Protein AF-A0A2N2DUK7-F1 (afdb_monomer_lite)

Foldseek 3Di:
DPPDDPVLLLQADQFAQQQAAADDVVVVDHGRPDGLVVVLVVLLVVVLVVLLVLLCVQQVVVDDFAQPVVLVVCLVVLLVCLLVVLSVCLNPLASVLRSPPVVPDPLQVSLQSSLQSQLVVCCVPRVHHPVSSNSRSVLSSVQNSSSVRRSHNNSSSSSSSSNSSSRSSSCSRVVHSPD

Structure (mmCIF, N/CA/C/O backbone):
data_AF-A0A2N2DUK7-F1
#
_entry.id   AF-A0A2N2DUK7-F1
#
loop_
_atom_site.group_PDB
_atom_site.id
_atom_site.type_symbol
_atom_site.label_atom_id
_atom_site.label_alt_id
_atom_site.label_comp_id
_atom_site.label_asym_id
_atom_site.label_entity_id
_atom_site.label_seq_id
_atom_site.pdbx_PDB_ins_code
_atom_site.Cartn_x
_atom_site.Cartn_y
_atom_site.Cartn_z
_atom_site.occupancy
_atom_site.B_iso_or_equiv
_atom_site.auth_seq_id
_atom_site.auth_comp_id
_atom_site.auth_asym_id
_atom_site.auth_atom_id
_atom_site.pdbx_PDB_model_num
ATOM 1 N N . LEU A 1 1 ? -30.988 14.370 5.675 1.00 38.09 1 LEU A N 1
ATOM 2 C CA . LEU A 1 1 ? -29.776 13.520 5.669 1.00 38.09 1 LEU A CA 1
ATOM 3 C C . LEU A 1 1 ? -28.564 14.438 5.637 1.00 38.09 1 LEU A C 1
ATOM 5 O O . LEU A 1 1 ? -28.518 15.253 4.725 1.00 38.09 1 LEU A O 1
ATOM 9 N N . PRO A 1 2 ? -27.615 14.389 6.585 1.00 40.47 2 PRO A N 1
ATOM 10 C CA . PRO A 1 2 ? -26.353 15.083 6.388 1.00 40.47 2 PRO A CA 1
ATOM 11 C C . PRO A 1 2 ? -25.571 14.273 5.349 1.00 40.47 2 PRO A C 1
ATOM 13 O O . PRO A 1 2 ? -25.104 13.177 5.639 1.00 40.47 2 PRO A O 1
ATOM 16 N N . ILE A 1 3 ? -25.518 14.788 4.120 1.00 51.34 3 ILE A N 1
ATOM 17 C CA . ILE A 1 3 ? -24.914 14.133 2.944 1.00 51.34 3 ILE A CA 1
ATOM 18 C C . ILE A 1 3 ? -23.377 14.075 3.063 1.00 51.34 3 ILE A C 1
ATOM 20 O O . ILE A 1 3 ? -22.726 13.299 2.376 1.00 51.34 3 ILE A O 1
ATOM 24 N N . PHE A 1 4 ? -22.797 14.807 4.018 1.00 47.84 4 PHE A N 1
ATOM 25 C CA . PHE A 1 4 ? -21.374 14.764 4.330 1.00 47.84 4 PHE A CA 1
ATOM 26 C C . PHE A 1 4 ? -21.188 14.430 5.811 1.00 47.84 4 PHE A C 1
ATOM 28 O O . PHE A 1 4 ? -21.350 15.274 6.693 1.00 47.84 4 PHE A O 1
ATOM 35 N N . GLY A 1 5 ? -20.895 13.160 6.095 1.00 50.84 5 GLY A N 1
ATOM 36 C CA . GLY A 1 5 ? -20.332 12.772 7.384 1.00 50.84 5 GLY A CA 1
ATOM 37 C C . GLY A 1 5 ? -18.977 13.458 7.572 1.00 50.84 5 GLY A C 1
ATOM 38 O O . GLY A 1 5 ? -18.227 13.588 6.611 1.00 50.84 5 GLY A O 1
ATOM 39 N N . GLY A 1 6 ? -18.672 13.925 8.787 1.00 56.12 6 GLY A N 1
ATOM 40 C CA . GLY A 1 6 ? -17.390 14.580 9.078 1.00 56.12 6 GLY A CA 1
ATOM 41 C C . GLY A 1 6 ? -16.175 13.706 8.731 1.00 56.12 6 GLY A C 1
ATOM 42 O O . GLY A 1 6 ? -16.310 12.492 8.584 1.00 56.12 6 GLY A O 1
ATOM 43 N N . PHE A 1 7 ? -14.986 14.315 8.650 1.00 55.50 7 PHE A N 1
ATOM 44 C CA . PHE A 1 7 ? -13.718 13.658 8.273 1.00 55.50 7 PHE A CA 1
ATOM 45 C C . PHE A 1 7 ? -13.414 12.357 9.044 1.00 55.50 7 PHE A C 1
ATOM 47 O O . PHE A 1 7 ? -12.756 11.458 8.522 1.00 55.50 7 PHE A O 1
ATOM 54 N N . GLU A 1 8 ? -13.920 12.225 10.272 1.00 54.44 8 GLU A N 1
ATOM 55 C CA . GLU A 1 8 ? -13.810 10.997 11.068 1.00 54.44 8 GLU A CA 1
ATOM 56 C C . GLU A 1 8 ? -14.596 9.819 10.476 1.00 54.44 8 GLU A C 1
ATOM 58 O O . GLU A 1 8 ? -14.125 8.686 10.501 1.00 54.44 8 GLU A O 1
ATOM 63 N N . LYS A 1 9 ? -15.776 10.075 9.895 1.00 62.97 9 LYS A N 1
ATOM 64 C CA . LYS A 1 9 ? -16.564 9.054 9.185 1.00 62.97 9 LYS A CA 1
ATOM 65 C C . LYS A 1 9 ? -15.954 8.703 7.836 1.00 62.97 9 LYS A C 1
ATOM 67 O O . LYS A 1 9 ? -16.226 7.633 7.304 1.00 62.97 9 LYS A O 1
ATOM 72 N N . SER A 1 10 ? -15.141 9.603 7.292 1.00 69.00 10 SER A N 1
ATOM 73 C CA . SER A 1 10 ? -14.484 9.407 6.016 1.00 69.00 10 SER A CA 1
ATOM 74 C C . SER A 1 10 ? -13.091 8.809 6.147 1.00 69.00 10 SER A C 1
ATOM 76 O O . SER A 1 10 ? -12.439 8.816 5.130 1.00 69.00 10 SER A O 1
ATOM 78 N N . PHE A 1 11 ? -12.597 8.370 7.317 1.00 83.12 11 PHE A N 1
ATOM 79 C CA . PHE A 1 11 ? -11.282 7.707 7.498 1.00 83.12 11 PHE A CA 1
ATOM 80 C C . PHE A 1 11 ? -10.058 8.436 6.887 1.00 83.12 11 PHE A C 1
ATOM 82 O O . PHE A 1 11 ? -8.982 7.856 6.764 1.00 83.12 11 PHE A O 1
ATOM 89 N N . MET A 1 12 ? -10.179 9.729 6.569 1.00 83.62 12 MET A N 1
ATOM 90 C CA . MET A 1 12 ? -9.140 10.527 5.892 1.00 83.62 12 MET A CA 1
ATOM 91 C C . MET A 1 12 ? -8.051 11.031 6.850 1.00 83.62 12 MET A C 1
ATOM 93 O O . MET A 1 12 ? -7.055 11.609 6.423 1.00 83.62 12 MET A O 1
ATOM 97 N N . LEU A 1 13 ? -8.255 10.856 8.155 1.00 86.62 13 LEU A N 1
ATOM 98 C CA . LEU A 1 13 ? -7.314 11.265 9.191 1.00 86.62 13 LEU A CA 1
ATOM 99 C C . LEU A 1 13 ? -6.180 10.244 9.338 1.00 86.62 13 LEU A C 1
ATOM 101 O O . LEU A 1 13 ? -6.230 9.137 8.805 1.00 86.62 13 LEU A O 1
ATOM 105 N N . MET A 1 14 ? -5.161 10.601 10.120 1.00 88.00 14 MET A N 1
ATOM 106 C CA . MET A 1 14 ? -4.039 9.704 10.411 1.00 88.00 14 MET A CA 1
ATOM 107 C C . MET A 1 14 ? -4.480 8.410 11.118 1.00 88.00 14 MET A C 1
ATOM 109 O O . MET A 1 14 ? -3.871 7.361 10.917 1.00 88.00 14 MET A O 1
ATOM 113 N N . GLY A 1 15 ? -5.562 8.473 11.897 1.00 91.00 15 GLY A N 1
ATOM 114 C CA . GLY A 1 15 ? -6.016 7.375 12.747 1.00 91.00 15 GLY A CA 1
ATOM 115 C C . GLY A 1 15 ? -5.152 7.198 13.998 1.00 91.00 15 GLY A C 1
ATOM 116 O O . GLY A 1 15 ? -4.135 7.869 14.184 1.00 91.00 15 GLY A O 1
ATOM 117 N N . ASP A 1 16 ? -5.561 6.281 14.871 1.00 95.56 16 ASP A N 1
ATOM 118 C CA . ASP A 1 16 ? -4.823 5.917 16.077 1.00 95.56 16 ASP A CA 1
ATOM 119 C C . ASP A 1 16 ? -3.896 4.719 15.821 1.00 95.56 16 ASP A C 1
ATOM 121 O O . ASP A 1 16 ? -4.285 3.550 15.874 1.00 95.56 16 ASP A O 1
ATOM 125 N N . LEU A 1 17 ? -2.617 5.018 15.583 1.00 96.25 17 LEU A N 1
ATOM 126 C CA . LEU A 1 17 ? -1.566 4.018 15.368 1.00 96.25 17 LEU A CA 1
ATOM 127 C C . LEU A 1 17 ? -1.171 3.248 16.639 1.00 96.25 17 LEU A C 1
ATOM 129 O O . LEU A 1 17 ? -0.400 2.284 16.560 1.00 96.25 17 LEU A O 1
ATOM 133 N N . LYS A 1 18 ? -1.648 3.659 17.820 1.00 96.81 18 LYS A N 1
ATOM 134 C CA . LYS A 1 18 ? -1.399 2.944 19.078 1.00 96.81 18 LYS A CA 1
ATOM 135 C C . LYS A 1 18 ? -2.369 1.782 19.268 1.00 96.81 18 LYS A C 1
ATOM 137 O O . LYS A 1 18 ? -2.045 0.877 20.041 1.00 96.81 18 LYS A O 1
ATOM 142 N N . VAL A 1 19 ? -3.492 1.765 18.541 1.00 96.38 19 VAL A N 1
ATOM 143 C CA . VAL A 1 19 ? -4.420 0.629 18.516 1.00 96.38 19 VAL A CA 1
ATOM 144 C C . VAL A 1 19 ? -3.649 -0.633 18.166 1.00 96.38 19 VAL A C 1
ATOM 146 O O . VAL A 1 19 ? -2.836 -0.661 17.236 1.00 96.38 19 VAL A O 1
ATOM 149 N N . LYS A 1 20 ? -3.883 -1.689 18.942 1.00 95.38 20 LYS A N 1
ATOM 150 C CA . LYS A 1 20 ? -3.276 -2.984 18.674 1.00 95.38 20 LYS A CA 1
ATOM 151 C C . LYS A 1 20 ? -4.143 -3.791 17.733 1.00 95.38 20 LYS A C 1
ATOM 153 O O . LYS A 1 20 ? -5.362 -3.822 17.879 1.00 95.38 20 LYS A O 1
ATOM 158 N N . ALA A 1 21 ? -3.472 -4.445 16.797 1.00 94.75 21 ALA A N 1
ATOM 159 C CA . ALA A 1 21 ? -4.120 -5.213 15.761 1.00 94.75 21 ALA A CA 1
ATOM 160 C C . ALA A 1 21 ? -4.961 -6.351 16.350 1.00 94.75 21 ALA A C 1
ATOM 162 O O . ALA A 1 21 ? -4.568 -7.027 17.314 1.00 94.75 21 ALA A O 1
ATOM 163 N N . ASP A 1 22 ? -6.118 -6.570 15.736 1.00 93.75 22 ASP A N 1
ATOM 164 C CA . ASP A 1 22 ? -6.913 -7.766 15.967 1.00 93.75 22 ASP A CA 1
ATOM 165 C C . ASP A 1 22 ? -6.190 -9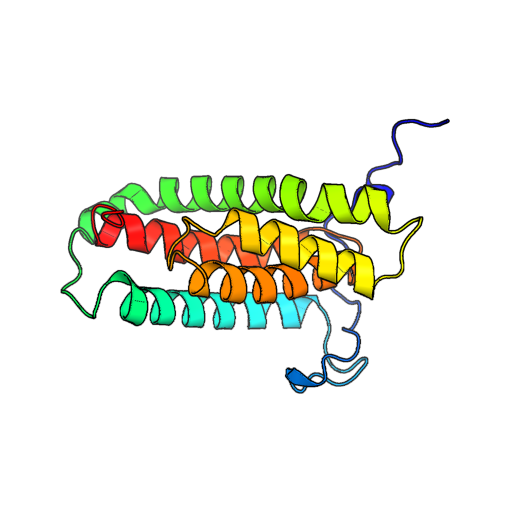.009 15.409 1.00 93.75 22 ASP A C 1
ATOM 167 O O . ASP A 1 22 ? -5.203 -8.919 14.673 1.00 93.75 22 ASP A O 1
ATOM 171 N N . ARG A 1 23 ? -6.655 -10.207 15.769 1.00 93.44 23 ARG A N 1
ATOM 172 C CA . ARG A 1 23 ? -6.011 -11.463 15.380 1.00 93.44 23 ARG A CA 1
ATOM 173 C C . ARG A 1 23 ? -5.937 -11.594 13.851 1.00 93.44 23 ARG A C 1
ATOM 175 O O . ARG A 1 23 ? -6.948 -11.520 13.148 1.00 93.44 23 ARG A O 1
ATOM 182 N N . MET A 1 24 ? -4.743 -11.901 13.345 1.00 93.44 24 MET A N 1
ATOM 183 C CA . MET A 1 24 ? -4.500 -12.310 11.956 1.00 93.44 24 MET A CA 1
ATOM 184 C C . MET A 1 24 ? -3.815 -13.676 11.970 1.00 93.44 24 MET A C 1
ATOM 186 O O . MET A 1 24 ? -2.591 -13.774 11.930 1.00 93.44 24 MET A O 1
ATOM 190 N N . GLY A 1 25 ? -4.618 -14.739 12.092 1.00 88.56 25 GLY A N 1
ATOM 191 C CA . GLY A 1 25 ? -4.116 -16.094 12.350 1.00 88.56 25 GLY A CA 1
ATOM 192 C C . GLY A 1 25 ? -3.141 -16.608 11.290 1.00 88.56 25 GLY A C 1
ATOM 193 O O . GLY A 1 25 ? -2.110 -17.167 11.642 1.00 88.56 25 GLY A O 1
ATOM 194 N N . TRP A 1 26 ? -3.422 -16.350 10.014 1.00 89.19 26 TRP A N 1
ATOM 195 C CA . TRP A 1 26 ? -2.579 -16.781 8.895 1.00 89.19 26 TRP A CA 1
ATOM 196 C C . TRP A 1 26 ? -1.245 -16.016 8.796 1.00 89.19 26 TRP A C 1
ATOM 198 O O . TRP A 1 26 ? -0.290 -16.537 8.236 1.00 89.19 26 TRP A O 1
ATOM 208 N N . LEU A 1 27 ? -1.155 -14.823 9.397 1.00 88.25 27 LEU A N 1
ATOM 209 C CA . LEU A 1 27 ? 0.088 -14.051 9.547 1.00 88.25 27 LEU A CA 1
ATOM 210 C C . LEU A 1 27 ? 0.810 -14.336 10.876 1.00 88.25 27 LEU A C 1
ATOM 212 O O . LEU A 1 27 ? 1.807 -13.691 11.189 1.00 88.25 27 LEU A O 1
ATOM 216 N N . GLY A 1 28 ? 0.284 -15.237 11.714 1.00 90.75 28 GLY A N 1
ATOM 217 C CA . GLY A 1 28 ? 0.835 -15.508 13.045 1.00 90.75 28 GLY A CA 1
ATOM 218 C C . GLY A 1 28 ? 0.680 -14.354 14.049 1.00 90.75 28 GLY A C 1
ATOM 219 O O . GLY A 1 28 ? 1.248 -14.404 15.141 1.00 90.75 28 GLY A O 1
ATOM 220 N N . ILE A 1 29 ? -0.106 -13.318 13.730 1.00 91.38 29 ILE A N 1
ATOM 221 C CA . ILE A 1 29 ? -0.315 -12.165 14.613 1.00 91.38 29 ILE A CA 1
ATOM 222 C C . ILE A 1 29 ? -1.445 -12.486 15.595 1.00 91.38 29 ILE A C 1
ATOM 224 O O . ILE A 1 29 ? -2.614 -12.636 15.225 1.00 91.38 29 ILE A O 1
ATOM 228 N N . GLY A 1 30 ? -1.091 -12.595 16.876 1.00 89.12 30 GLY A N 1
ATOM 229 C CA . GLY A 1 30 ? -2.057 -12.775 17.961 1.00 89.12 30 GLY A CA 1
ATOM 230 C C . GLY A 1 30 ? -2.819 -11.490 18.294 1.00 89.12 30 GLY A C 1
ATOM 231 O O . GLY A 1 30 ? -2.297 -10.390 18.120 1.00 89.12 30 GLY A O 1
ATOM 232 N N . HIS A 1 31 ? -4.036 -11.644 18.823 1.00 90.06 31 HIS A N 1
ATOM 233 C CA . HIS A 1 31 ? -4.888 -10.531 19.247 1.00 90.06 31 HIS A CA 1
ATOM 234 C C . HIS A 1 31 ? -4.152 -9.619 20.242 1.00 90.06 31 HIS A C 1
ATOM 236 O O . HIS A 1 31 ? -3.560 -10.111 21.204 1.00 90.06 31 HIS A O 1
ATOM 242 N N . GLN A 1 32 ? -4.179 -8.302 20.008 1.00 89.62 32 GLN A N 1
ATOM 243 C CA . GLN A 1 32 ? -3.636 -7.281 20.917 1.00 89.62 32 GLN A CA 1
ATOM 244 C C . GLN A 1 32 ? -2.131 -7.436 21.238 1.00 89.62 32 GLN A C 1
ATOM 246 O O . GLN A 1 32 ? -1.651 -6.946 22.266 1.00 89.62 32 GLN A O 1
ATOM 251 N N . LYS A 1 33 ? -1.356 -8.089 20.356 1.00 93.06 33 LYS A N 1
ATOM 252 C CA . LYS A 1 33 ? 0.095 -8.281 20.546 1.00 93.06 33 LYS A CA 1
ATOM 253 C C . LYS A 1 33 ? 0.954 -7.124 20.032 1.00 93.06 33 LYS A C 1
ATOM 255 O O . LYS A 1 33 ? 1.975 -6.820 20.641 1.00 93.06 33 LYS A O 1
ATOM 260 N N . ILE A 1 34 ? 0.563 -6.476 18.935 1.00 95.81 34 ILE A N 1
ATOM 261 C CA . ILE A 1 34 ? 1.363 -5.439 18.264 1.00 95.81 34 ILE A CA 1
ATOM 262 C C . ILE A 1 34 ? 0.496 -4.240 17.874 1.00 95.81 34 ILE A C 1
ATOM 264 O O . ILE A 1 34 ? -0.653 -4.418 17.480 1.00 95.81 34 ILE A O 1
ATOM 268 N N . SER A 1 35 ? 1.035 -3.024 18.006 1.00 97.44 35 SER A N 1
ATOM 269 C CA . SER A 1 35 ? 0.361 -1.798 17.568 1.00 97.44 35 SER A CA 1
ATOM 270 C C . SER A 1 35 ? 0.441 -1.610 16.057 1.00 97.44 35 SER A C 1
ATOM 272 O O . SER A 1 35 ? 1.440 -1.982 15.434 1.00 97.44 35 SER A O 1
ATOM 274 N N . TRP A 1 36 ? -0.574 -0.970 15.479 1.00 97.31 36 TRP A N 1
ATOM 275 C CA . TRP A 1 36 ? -0.611 -0.661 14.053 1.00 97.31 36 TRP A CA 1
ATOM 276 C C . TRP A 1 36 ? 0.544 0.223 13.592 1.00 97.31 36 TRP A C 1
ATOM 278 O O . TRP A 1 36 ? 1.027 0.026 12.490 1.00 97.31 36 TRP A O 1
ATOM 288 N N . GLY A 1 37 ? 1.069 1.122 14.428 1.00 97.19 37 GLY A N 1
ATOM 289 C CA . GLY A 1 37 ? 2.252 1.915 14.076 1.00 97.19 37 GLY A CA 1
ATOM 290 C C . GLY A 1 37 ? 3.495 1.055 13.824 1.00 97.19 37 GLY A C 1
ATOM 291 O O . GLY A 1 37 ? 4.159 1.208 12.803 1.00 97.19 37 GLY A O 1
ATOM 292 N N . LYS A 1 38 ? 3.785 0.096 14.717 1.00 97.50 38 LYS A N 1
ATOM 293 C CA 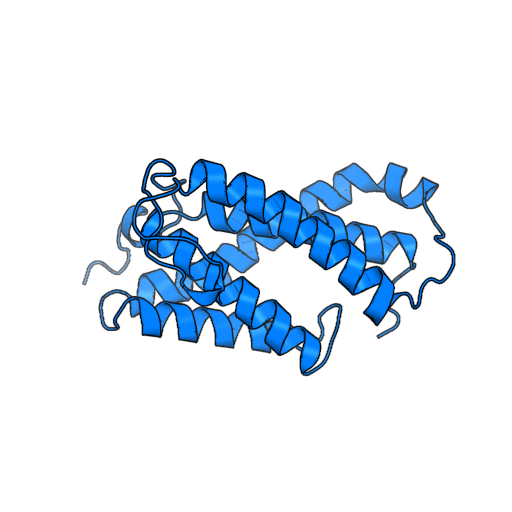. LYS A 1 38 ? 4.902 -0.848 14.523 1.00 97.50 38 LYS A CA 1
ATOM 294 C C . LYS A 1 38 ? 4.638 -1.759 13.334 1.00 97.50 38 LYS A C 1
ATOM 296 O O . LYS A 1 38 ? 5.523 -2.004 12.521 1.00 97.50 38 LYS A O 1
ATOM 301 N N . LEU A 1 39 ? 3.408 -2.252 13.254 1.00 97.06 39 LEU A N 1
ATOM 302 C CA . LEU A 1 39 ? 3.000 -3.183 12.227 1.00 97.06 39 LEU A CA 1
ATOM 303 C C . LEU A 1 39 ? 3.033 -2.540 10.831 1.00 97.06 39 LEU A C 1
ATOM 305 O O . LEU A 1 39 ? 3.475 -3.192 9.895 1.00 97.06 39 LEU A O 1
ATOM 309 N N . ALA A 1 40 ? 2.663 -1.265 10.698 1.00 97.38 40 ALA A N 1
ATOM 310 C CA . ALA A 1 40 ? 2.735 -0.515 9.449 1.00 97.38 40 ALA A CA 1
ATOM 311 C C . ALA A 1 40 ? 4.179 -0.361 8.969 1.00 97.38 40 ALA A C 1
ATOM 313 O O . ALA A 1 40 ? 4.449 -0.643 7.811 1.00 97.38 40 ALA A O 1
ATOM 314 N N . VAL A 1 41 ? 5.118 -0.001 9.851 1.00 98.00 41 VAL A N 1
ATOM 315 C CA . VAL A 1 41 ? 6.543 0.110 9.486 1.00 98.00 41 VAL A CA 1
ATOM 316 C C . VAL A 1 41 ? 7.114 -1.243 9.059 1.00 98.00 41 VAL A C 1
ATOM 318 O O . VAL A 1 41 ? 7.723 -1.344 7.997 1.00 98.00 41 VAL A O 1
ATOM 321 N N . ILE A 1 42 ? 6.881 -2.295 9.854 1.00 97.25 42 ILE A N 1
ATOM 322 C CA . ILE A 1 42 ? 7.346 -3.653 9.531 1.00 97.25 42 ILE A CA 1
ATOM 323 C C . ILE A 1 42 ? 6.766 -4.103 8.190 1.00 97.25 42 ILE A C 1
ATOM 325 O O . ILE A 1 42 ? 7.496 -4.584 7.328 1.00 97.25 42 ILE A O 1
ATOM 329 N N . SER A 1 43 ? 5.462 -3.915 7.997 1.00 97.31 43 SER A N 1
ATOM 330 C CA . SER A 1 43 ? 4.776 -4.342 6.780 1.00 97.31 43 SER A CA 1
ATOM 331 C C . SER A 1 43 ? 5.210 -3.527 5.577 1.00 97.31 43 SER A C 1
ATOM 333 O O . SER A 1 43 ? 5.436 -4.112 4.531 1.00 97.31 43 SER A O 1
ATOM 335 N N . ALA A 1 44 ? 5.407 -2.216 5.713 1.00 97.81 44 ALA A N 1
ATOM 336 C CA . ALA A 1 44 ? 5.885 -1.377 4.624 1.00 97.81 44 ALA A CA 1
ATOM 337 C C . ALA A 1 44 ? 7.258 -1.857 4.127 1.00 97.81 44 ALA A C 1
ATOM 339 O O . ALA A 1 44 ? 7.459 -1.966 2.923 1.00 97.81 44 ALA A O 1
ATOM 340 N N . ILE A 1 45 ? 8.165 -2.249 5.029 1.00 97.38 45 ILE A N 1
ATOM 341 C CA . ILE A 1 45 ? 9.469 -2.819 4.656 1.00 97.38 45 ILE A CA 1
ATOM 342 C C . ILE A 1 45 ? 9.307 -4.206 4.019 1.00 97.38 45 ILE A C 1
ATOM 344 O O . ILE A 1 45 ? 9.800 -4.439 2.916 1.00 97.38 45 ILE A O 1
ATOM 348 N N . LEU A 1 46 ? 8.616 -5.135 4.691 1.00 97.00 46 LEU A N 1
ATOM 349 C CA . LEU A 1 46 ? 8.512 -6.527 4.238 1.00 97.00 46 LEU A CA 1
ATOM 350 C C . LEU A 1 46 ? 7.726 -6.667 2.931 1.00 97.00 46 LEU A C 1
ATOM 352 O O . LEU A 1 46 ? 8.134 -7.426 2.057 1.00 97.00 46 LEU A O 1
ATOM 356 N N . ILE A 1 47 ? 6.627 -5.926 2.778 1.00 96.81 47 ILE A N 1
ATOM 357 C CA . ILE A 1 47 ? 5.812 -5.920 1.558 1.00 96.81 47 ILE A CA 1
ATOM 358 C C . ILE A 1 47 ? 6.581 -5.256 0.420 1.00 96.81 47 ILE A C 1
ATOM 360 O O . ILE A 1 47 ? 6.574 -5.793 -0.683 1.00 96.81 47 ILE A O 1
ATOM 364 N N . SER A 1 48 ? 7.303 -4.156 0.663 1.00 96.50 48 SER A N 1
ATOM 365 C CA . SER A 1 48 ? 8.140 -3.536 -0.377 1.00 96.50 48 SER A CA 1
ATOM 366 C C . SER A 1 48 ? 9.257 -4.473 -0.832 1.00 96.50 48 SER A C 1
ATOM 368 O O . SER A 1 48 ? 9.488 -4.619 -2.029 1.00 96.50 48 SER A O 1
ATOM 370 N N . MET A 1 49 ? 9.903 -5.179 0.099 1.00 94.12 49 MET A N 1
ATOM 371 C CA . MET A 1 49 ? 10.916 -6.184 -0.229 1.00 94.12 49 MET A CA 1
ATOM 372 C C . MET A 1 49 ? 10.314 -7.365 -1.002 1.00 94.12 49 MET A C 1
ATOM 374 O O . MET A 1 49 ? 10.869 -7.784 -2.014 1.00 94.12 49 MET A O 1
ATOM 378 N N . GLY A 1 50 ? 9.159 -7.875 -0.567 1.00 93.81 50 GLY A N 1
ATOM 379 C CA . GLY A 1 50 ? 8.429 -8.925 -1.277 1.00 93.81 50 GLY A CA 1
ATOM 380 C C . GLY A 1 50 ? 7.992 -8.490 -2.677 1.00 93.81 50 GLY A C 1
ATOM 381 O O . GLY A 1 50 ? 8.105 -9.269 -3.615 1.00 93.81 50 GLY A O 1
ATOM 382 N N . THR A 1 51 ? 7.574 -7.234 -2.836 1.00 93.31 51 THR A N 1
ATOM 383 C CA . THR A 1 51 ? 7.218 -6.634 -4.129 1.00 93.31 51 THR A CA 1
ATOM 384 C C . THR A 1 51 ? 8.440 -6.526 -5.024 1.00 93.31 51 THR A C 1
ATOM 386 O O . THR A 1 51 ? 8.384 -6.943 -6.171 1.00 93.31 51 THR A O 1
ATOM 389 N N . PHE A 1 52 ? 9.567 -6.045 -4.499 1.00 91.12 52 PHE A N 1
ATOM 390 C CA . PHE A 1 52 ? 10.821 -5.973 -5.242 1.00 91.12 52 PHE A CA 1
ATOM 391 C C . PHE A 1 52 ? 11.235 -7.353 -5.768 1.00 91.12 52 PHE A C 1
ATOM 393 O O . PHE A 1 52 ? 11.443 -7.521 -6.968 1.00 91.12 52 PHE A O 1
ATOM 400 N N . LEU A 1 53 ? 11.288 -8.356 -4.886 1.00 89.62 53 LEU A N 1
ATOM 401 C CA . LEU A 1 53 ? 11.623 -9.730 -5.262 1.00 89.62 53 LEU A CA 1
ATOM 402 C C . LEU A 1 53 ? 10.601 -10.314 -6.243 1.00 89.62 53 LEU A C 1
ATOM 404 O O . LEU A 1 53 ? 10.983 -10.943 -7.226 1.00 89.62 53 LEU A O 1
ATOM 408 N N . GLY A 1 54 ? 9.312 -10.073 -6.001 1.00 88.12 54 GLY A N 1
ATOM 409 C CA . GLY A 1 54 ? 8.222 -10.492 -6.872 1.00 88.12 54 GLY A CA 1
ATOM 410 C C . GLY A 1 54 ? 8.388 -9.930 -8.277 1.00 88.12 54 GLY A C 1
ATOM 411 O O . GLY A 1 54 ? 8.367 -10.695 -9.235 1.00 88.12 54 GLY A O 1
ATOM 412 N N . THR A 1 55 ? 8.643 -8.632 -8.414 1.00 84.94 55 THR A N 1
ATOM 413 C CA . THR A 1 55 ? 8.890 -7.980 -9.704 1.00 84.94 55 THR A CA 1
ATOM 414 C C . THR A 1 55 ? 10.134 -8.545 -10.386 1.00 84.94 55 THR A C 1
ATOM 416 O O . THR A 1 55 ? 10.082 -8.859 -11.572 1.00 84.94 55 THR A O 1
ATOM 419 N N . VAL A 1 56 ? 11.231 -8.769 -9.654 1.00 84.12 56 VAL A N 1
ATOM 420 C CA . VAL A 1 56 ? 12.444 -9.392 -10.217 1.00 84.12 56 VAL A CA 1
ATOM 421 C C . VAL A 1 56 ? 12.157 -10.789 -10.781 1.00 84.12 56 VAL A C 1
ATOM 423 O O . VAL A 1 56 ? 12.582 -11.121 -11.886 1.00 84.12 56 VAL A O 1
ATOM 426 N N . VAL A 1 57 ? 11.405 -11.610 -10.050 1.00 85.94 57 VAL A N 1
ATOM 427 C CA . VAL A 1 57 ? 11.106 -12.989 -10.461 1.00 85.94 57 VAL A CA 1
ATOM 428 C C . VAL A 1 57 ? 10.078 -13.040 -11.591 1.00 85.94 57 VAL A C 1
ATOM 430 O O . VAL A 1 57 ? 10.238 -13.811 -12.532 1.00 85.94 57 VAL A O 1
ATOM 433 N N . THR A 1 58 ? 9.010 -12.249 -11.491 1.00 83.00 58 THR A N 1
ATOM 434 C CA . THR A 1 58 ? 7.809 -12.396 -12.333 1.00 83.00 58 THR A CA 1
ATOM 435 C C . THR A 1 58 ? 7.770 -11.454 -13.528 1.00 83.00 58 THR A C 1
ATOM 437 O O . THR A 1 58 ? 7.095 -11.761 -14.505 1.00 83.00 58 THR A O 1
ATOM 440 N N . VAL A 1 59 ? 8.483 -10.328 -13.462 1.00 78.81 59 VAL A N 1
ATOM 441 C CA . VAL A 1 59 ? 8.472 -9.297 -14.508 1.00 78.81 59 VAL A CA 1
ATOM 442 C C . VAL A 1 59 ? 9.827 -9.210 -15.200 1.00 78.81 59 VAL A C 1
ATOM 444 O O . VAL A 1 59 ? 9.878 -9.162 -16.423 1.00 78.81 59 VAL A O 1
ATOM 447 N N . THR A 1 60 ? 10.933 -9.215 -14.447 1.00 73.56 60 THR A N 1
ATOM 448 C CA . THR A 1 60 ? 12.268 -9.020 -15.045 1.00 73.56 60 THR A CA 1
ATOM 449 C C . THR A 1 60 ? 12.956 -10.316 -15.445 1.00 73.56 60 THR A C 1
ATOM 451 O O . THR A 1 60 ? 13.886 -10.279 -16.242 1.00 73.56 60 THR A O 1
ATOM 454 N N . GLY A 1 61 ? 12.567 -11.465 -14.885 1.00 74.44 61 GLY A N 1
ATOM 455 C CA . GLY A 1 61 ? 13.247 -12.737 -15.148 1.00 74.44 61 GLY A CA 1
ATOM 456 C C . GLY A 1 61 ? 14.753 -12.682 -14.855 1.00 74.44 61 GLY A C 1
ATOM 457 O O . GLY A 1 61 ? 15.532 -13.341 -15.538 1.00 74.44 61 GLY A O 1
ATOM 458 N N . PHE A 1 62 ? 15.167 -11.865 -13.877 1.00 73.69 62 PHE A N 1
ATOM 459 C CA . PHE A 1 62 ? 16.571 -11.598 -13.528 1.00 73.69 62 PHE A CA 1
ATOM 460 C C . PHE A 1 62 ? 17.419 -10.940 -14.636 1.00 73.69 62 PHE A C 1
ATOM 462 O O . PHE A 1 62 ? 18.650 -10.969 -14.566 1.00 73.69 62 PHE A O 1
ATOM 469 N N . THR A 1 63 ? 16.807 -10.317 -15.650 1.00 68.50 63 THR A N 1
ATOM 470 C CA . THR A 1 63 ? 17.565 -9.572 -16.669 1.00 68.50 63 THR A CA 1
ATOM 471 C C . THR A 1 63 ? 18.305 -8.374 -16.068 1.00 68.50 63 THR A C 1
ATOM 473 O O . THR A 1 63 ? 17.824 -7.744 -15.125 1.00 68.50 63 THR A O 1
ATOM 476 N N . PHE A 1 64 ? 19.470 -8.047 -16.640 1.00 61.03 64 PHE A N 1
ATOM 477 C CA . PHE A 1 64 ? 20.346 -6.970 -16.169 1.00 61.03 64 PHE A CA 1
ATOM 478 C C . PHE A 1 64 ? 19.629 -5.615 -16.096 1.00 61.03 64 PHE A C 1
ATOM 480 O O . PHE A 1 64 ? 19.035 -5.154 -17.071 1.00 61.03 64 PHE A O 1
ATOM 487 N N . VAL A 1 65 ? 19.760 -4.969 -14.937 1.00 66.69 65 VAL A N 1
ATOM 488 C CA . VAL A 1 65 ? 19.265 -3.622 -14.642 1.00 66.69 65 VAL A CA 1
ATOM 489 C C . VAL A 1 65 ? 19.876 -2.620 -15.624 1.00 66.69 65 VAL A C 1
ATOM 491 O O . VAL A 1 65 ? 21.098 -2.546 -15.758 1.00 66.69 65 VAL A O 1
ATOM 494 N N . ARG A 1 66 ? 19.036 -1.839 -16.307 1.00 73.69 66 ARG A N 1
ATOM 495 C CA . ARG A 1 66 ? 19.454 -0.697 -17.132 1.00 73.69 66 ARG A CA 1
ATOM 496 C C . ARG A 1 66 ? 19.002 0.594 -16.445 1.00 73.69 66 ARG A C 1
ATOM 498 O O . ARG A 1 66 ? 18.247 0.558 -15.481 1.00 73.69 66 ARG A O 1
ATOM 505 N N . ASN A 1 67 ? 19.473 1.745 -16.917 1.00 83.88 67 ASN A N 1
ATOM 506 C CA . ASN A 1 67 ? 18.912 3.050 -16.544 1.00 83.88 67 ASN A CA 1
ATOM 507 C C . ASN A 1 67 ? 19.029 3.441 -15.055 1.00 83.88 67 ASN A C 1
ATOM 509 O O . ASN A 1 67 ? 18.214 4.224 -14.571 1.00 83.88 67 ASN A O 1
ATOM 513 N N . ILE A 1 68 ? 20.037 2.955 -14.321 1.00 88.50 68 ILE A N 1
ATOM 514 C CA . ILE A 1 68 ? 20.239 3.361 -12.917 1.00 88.50 68 ILE A CA 1
ATOM 515 C C . ILE A 1 68 ? 20.471 4.874 -12.790 1.00 88.50 68 ILE A C 1
ATOM 517 O O . ILE A 1 68 ? 19.894 5.516 -11.916 1.00 88.50 68 ILE A O 1
ATOM 521 N N . ASP A 1 69 ? 21.224 5.464 -13.720 1.00 91.06 69 ASP A N 1
ATOM 522 C CA . ASP A 1 69 ? 21.503 6.905 -13.750 1.00 91.06 69 ASP A CA 1
ATOM 523 C C . ASP A 1 69 ? 20.224 7.719 -13.998 1.00 91.06 69 ASP A C 1
ATOM 525 O O . ASP A 1 69 ? 20.009 8.785 -13.416 1.00 91.06 69 ASP A O 1
ATOM 529 N N . VAL A 1 70 ? 19.330 7.173 -14.827 1.00 91.06 70 VAL A N 1
ATOM 530 C CA . VAL A 1 70 ? 18.011 7.750 -15.109 1.00 91.06 70 VAL A CA 1
ATOM 531 C C . VAL A 1 70 ? 17.116 7.633 -13.881 1.00 91.06 70 VAL A C 1
ATOM 533 O O . VAL A 1 70 ? 16.476 8.615 -13.519 1.00 91.06 70 VAL A O 1
ATOM 536 N N . LEU A 1 71 ? 17.099 6.477 -13.204 1.00 92.75 71 LEU A N 1
ATOM 537 C CA . LEU A 1 71 ? 16.353 6.301 -11.959 1.00 92.75 71 LEU A CA 1
ATOM 538 C C . LEU A 1 71 ? 16.786 7.339 -10.929 1.00 92.75 71 LEU A C 1
ATOM 540 O O . LEU A 1 71 ? 15.934 8.059 -10.424 1.00 92.75 71 LEU A O 1
ATOM 544 N N . LEU A 1 72 ? 18.092 7.462 -10.666 1.00 93.38 72 LEU A N 1
ATOM 545 C CA . LEU A 1 72 ? 18.631 8.433 -9.709 1.00 93.38 72 LEU A CA 1
ATOM 546 C C . LEU A 1 72 ? 18.221 9.869 -10.056 1.00 93.38 72 LEU A C 1
ATOM 548 O O . LEU A 1 72 ? 17.798 10.615 -9.174 1.00 93.38 72 LEU A O 1
ATOM 552 N N . SER A 1 73 ? 18.269 10.228 -11.341 1.00 95.88 73 SER A N 1
ATOM 553 C CA . SER A 1 73 ? 17.842 11.546 -11.828 1.00 95.88 73 SER A CA 1
ATOM 554 C C . SER A 1 73 ? 16.331 11.776 -11.679 1.00 95.88 73 SER A C 1
ATOM 556 O O . SER A 1 73 ? 15.896 12.898 -11.426 1.00 95.88 73 SER A O 1
ATOM 558 N N . LEU A 1 74 ? 15.523 10.720 -11.816 1.00 95.94 74 LEU A N 1
ATOM 559 C CA . LEU A 1 74 ? 14.062 10.772 -11.741 1.00 95.94 74 LEU A CA 1
ATOM 560 C C . LEU A 1 74 ? 13.496 10.437 -10.354 1.00 95.94 74 LEU A C 1
ATOM 562 O O . LEU A 1 74 ? 12.283 10.534 -10.169 1.00 95.94 74 LEU A O 1
ATOM 566 N N . MET A 1 75 ? 14.330 10.103 -9.362 1.00 96.06 75 MET A N 1
ATOM 567 C CA . MET A 1 75 ? 13.879 9.753 -8.008 1.00 96.06 75 MET A CA 1
ATOM 568 C C . MET A 1 75 ? 12.904 10.769 -7.397 1.00 96.06 75 MET A C 1
ATOM 570 O O . MET A 1 75 ? 11.906 10.331 -6.821 1.00 96.06 75 MET A O 1
ATOM 574 N N . PRO A 1 76 ? 13.097 12.099 -7.529 1.00 97.31 76 PRO A N 1
ATOM 575 C CA . PRO A 1 76 ? 12.120 13.058 -7.016 1.00 97.31 76 PRO A CA 1
ATOM 576 C C . PRO A 1 76 ? 10.722 12.866 -7.622 1.00 97.31 76 PRO A C 1
ATOM 578 O O . PRO A 1 76 ? 9.724 12.933 -6.906 1.00 97.31 76 PRO A O 1
ATOM 581 N N . PHE A 1 77 ? 10.639 12.559 -8.920 1.00 96.81 77 PHE A N 1
ATOM 582 C CA . PHE A 1 77 ? 9.373 12.288 -9.600 1.00 96.81 77 PHE A CA 1
ATOM 583 C C . PHE A 1 77 ? 8.776 10.948 -9.176 1.00 96.81 77 PHE A C 1
ATOM 585 O O . PHE A 1 77 ? 7.575 10.890 -8.932 1.00 96.81 77 PHE A O 1
ATOM 592 N N . VAL A 1 78 ? 9.596 9.903 -9.012 1.00 97.44 78 VAL A N 1
ATOM 593 C CA . VAL A 1 78 ? 9.152 8.607 -8.466 1.00 97.44 78 VAL A CA 1
ATOM 594 C C . VAL A 1 78 ? 8.473 8.802 -7.114 1.00 97.44 78 VAL A C 1
ATOM 596 O O . VAL A 1 78 ? 7.370 8.307 -6.910 1.00 97.44 78 VAL A O 1
ATOM 599 N N . LEU A 1 79 ? 9.094 9.564 -6.210 1.00 98.19 79 LEU A N 1
ATOM 600 C CA . LEU A 1 79 ? 8.549 9.815 -4.877 1.00 98.19 79 LEU A CA 1
ATOM 601 C C . LEU A 1 79 ? 7.238 10.607 -4.929 1.00 98.19 79 LEU A C 1
ATOM 603 O O . LEU A 1 79 ? 6.290 10.243 -4.241 1.00 98.19 79 LEU A O 1
ATOM 607 N N . ILE A 1 80 ? 7.156 11.661 -5.747 1.00 98.25 80 ILE A N 1
ATOM 608 C CA . ILE A 1 80 ? 5.935 12.472 -5.882 1.00 98.25 80 ILE A CA 1
ATOM 609 C C . ILE A 1 80 ? 4.794 11.647 -6.482 1.00 98.25 80 ILE A C 1
ATOM 611 O O . ILE A 1 80 ? 3.672 11.682 -5.972 1.00 98.25 80 ILE A O 1
ATOM 615 N N . LEU A 1 81 ? 5.076 10.888 -7.543 1.00 97.88 81 LEU A N 1
ATOM 616 C CA . LEU A 1 81 ? 4.084 10.044 -8.198 1.00 97.88 81 LEU A CA 1
ATOM 617 C C . LEU A 1 81 ? 3.619 8.932 -7.262 1.00 97.88 81 LEU A C 1
ATOM 619 O O . LEU A 1 81 ? 2.417 8.740 -7.133 1.00 97.88 81 LEU A O 1
ATOM 623 N N . ALA A 1 82 ? 4.532 8.241 -6.574 1.00 98.25 82 ALA A N 1
ATOM 624 C CA . ALA A 1 82 ? 4.181 7.191 -5.617 1.00 98.25 82 ALA A CA 1
ATOM 625 C C . ALA A 1 82 ? 3.352 7.753 -4.456 1.00 98.25 82 ALA A C 1
ATOM 627 O O . ALA A 1 82 ? 2.376 7.145 -4.020 1.00 98.25 82 ALA A O 1
ATOM 628 N N . LEU A 1 83 ? 3.704 8.946 -3.967 1.00 98.19 83 LEU A N 1
ATOM 629 C CA . LEU A 1 83 ? 2.969 9.625 -2.903 1.00 98.19 83 LEU A CA 1
ATOM 630 C C . LEU A 1 83 ? 1.532 9.934 -3.326 1.00 98.19 83 LEU A C 1
ATOM 632 O O . LEU A 1 83 ? 0.599 9.646 -2.575 1.00 98.19 83 LEU A O 1
ATOM 636 N N . GLY A 1 84 ? 1.359 10.505 -4.520 1.00 98.06 84 GLY A N 1
ATOM 637 C CA . GLY A 1 84 ? 0.051 10.835 -5.075 1.00 98.06 84 GLY A CA 1
ATOM 638 C C . GLY A 1 84 ? -0.769 9.589 -5.396 1.00 98.06 84 GLY A C 1
ATOM 639 O O . GLY A 1 84 ? -1.912 9.485 -4.957 1.00 98.06 84 GLY A O 1
ATOM 640 N N . ASN A 1 85 ? -0.179 8.629 -6.110 1.00 97.75 85 ASN A N 1
ATOM 641 C CA . ASN A 1 85 ? -0.841 7.395 -6.524 1.00 97.75 85 ASN A CA 1
ATOM 642 C C . ASN A 1 85 ? -1.380 6.624 -5.318 1.00 97.75 85 ASN A C 1
ATOM 644 O O . ASN A 1 85 ? -2.586 6.402 -5.202 1.00 97.75 85 ASN A O 1
ATOM 648 N N . SER A 1 86 ? -0.508 6.327 -4.354 1.00 97.69 86 SER A N 1
ATOM 649 C CA . SER A 1 86 ? -0.887 5.570 -3.163 1.00 97.69 86 SER A CA 1
ATOM 650 C C . SER A 1 86 ? -1.974 6.253 -2.326 1.00 97.69 86 SER A C 1
ATOM 652 O O . SER A 1 86 ? -2.809 5.562 -1.728 1.00 97.69 86 SER A O 1
ATOM 654 N N . LEU A 1 87 ? -1.992 7.593 -2.300 1.00 97.06 87 LEU A N 1
ATOM 655 C CA . LEU A 1 87 ? -3.028 8.399 -1.657 1.00 97.06 87 LEU A CA 1
ATOM 656 C C . LEU A 1 87 ? -4.360 8.305 -2.412 1.00 97.06 87 LEU A C 1
ATOM 658 O O . LEU A 1 87 ? -5.379 7.980 -1.801 1.00 97.06 87 LEU A O 1
ATOM 662 N N . PHE A 1 88 ? -4.364 8.548 -3.725 1.00 97.00 88 PHE A N 1
ATOM 663 C CA . PHE A 1 88 ? -5.578 8.503 -4.543 1.00 97.00 88 PHE A CA 1
ATOM 664 C C . PHE A 1 88 ? -6.195 7.108 -4.580 1.00 97.00 88 PHE A C 1
ATOM 666 O O . PHE A 1 88 ? -7.404 6.975 -4.402 1.00 97.00 88 PHE A O 1
ATOM 673 N N . GLU A 1 89 ? -5.385 6.062 -4.712 1.00 96.94 89 GLU A N 1
ATOM 674 C CA . GLU A 1 89 ? -5.863 4.686 -4.614 1.00 96.94 89 GLU A CA 1
ATOM 675 C C . GLU A 1 89 ? -6.384 4.350 -3.213 1.00 96.94 89 GLU A C 1
ATOM 677 O O . GLU A 1 89 ? -7.364 3.619 -3.068 1.00 96.94 89 GLU A O 1
ATOM 682 N N . GLY A 1 90 ? -5.771 4.923 -2.171 1.00 96.19 90 GLY A N 1
ATOM 683 C CA . GLY A 1 90 ? -6.272 4.851 -0.799 1.00 96.19 90 GLY A CA 1
ATOM 684 C C . GLY A 1 90 ? -7.672 5.423 -0.657 1.00 96.19 90 GLY A C 1
ATOM 685 O O . GLY A 1 90 ? -8.530 4.815 -0.016 1.00 96.19 90 GLY A O 1
ATOM 686 N N . ILE A 1 91 ? -7.925 6.552 -1.309 1.00 94.75 91 ILE A N 1
ATOM 687 C CA . ILE A 1 91 ? -9.237 7.189 -1.318 1.00 94.75 91 ILE A CA 1
ATOM 688 C C . ILE A 1 91 ? -10.228 6.352 -2.140 1.00 94.75 91 ILE A C 1
ATOM 690 O O . ILE A 1 91 ? -11.287 5.976 -1.641 1.00 94.75 91 ILE A O 1
ATOM 694 N N . LEU A 1 92 ? -9.874 6.018 -3.380 1.00 93.75 92 LEU A N 1
ATOM 695 C CA . LEU A 1 92 ? -10.780 5.397 -4.340 1.00 93.75 92 LEU A CA 1
ATOM 696 C C . LEU A 1 92 ? -11.156 3.960 -3.959 1.00 93.75 92 LEU A C 1
ATOM 698 O O . LEU A 1 92 ? -12.339 3.633 -3.892 1.00 93.75 92 LEU A O 1
ATOM 702 N N . TYR A 1 93 ? -10.163 3.113 -3.683 1.00 93.00 93 TYR A N 1
ATOM 703 C CA . TYR A 1 93 ? -10.365 1.669 -3.523 1.00 93.00 93 TYR A CA 1
ATOM 704 C C . TYR A 1 93 ? -10.568 1.220 -2.082 1.00 93.00 93 TYR A C 1
ATOM 706 O O . TYR A 1 93 ? -10.860 0.052 -1.845 1.00 93.00 93 TYR A O 1
ATOM 714 N N . ARG A 1 94 ? -10.386 2.104 -1.097 1.00 93.19 94 ARG A N 1
ATOM 715 C CA . ARG A 1 94 ? -10.513 1.728 0.318 1.00 93.19 94 ARG A CA 1
ATOM 716 C C . ARG A 1 94 ? -11.415 2.686 1.053 1.00 93.19 94 ARG A C 1
ATOM 718 O O . ARG A 1 94 ? -12.440 2.263 1.577 1.00 93.19 94 ARG A O 1
ATOM 725 N N . ASN A 1 95 ? -11.080 3.969 1.045 1.00 92.56 95 ASN A N 1
ATOM 726 C CA . ASN A 1 95 ? -11.815 4.967 1.799 1.00 92.56 95 ASN A CA 1
ATOM 727 C C . ASN A 1 95 ? -13.290 5.040 1.401 1.00 92.56 95 ASN A C 1
ATOM 729 O O . ASN A 1 95 ? -14.159 4.959 2.262 1.00 92.56 95 ASN A O 1
ATOM 733 N N . THR A 1 96 ? -13.573 5.127 0.099 1.00 90.38 96 THR A N 1
ATOM 734 C CA . THR A 1 96 ? -14.944 5.166 -0.428 1.00 90.38 96 THR A CA 1
ATOM 735 C C . THR A 1 96 ? -15.743 3.926 -0.030 1.00 90.38 96 THR A C 1
ATOM 737 O O . THR A 1 96 ? -16.899 4.045 0.374 1.00 90.38 96 THR A O 1
ATOM 740 N N . ILE A 1 97 ? -15.125 2.744 -0.078 1.00 91.06 97 ILE A N 1
ATOM 741 C CA . ILE A 1 97 ? -15.765 1.472 0.283 1.00 91.06 97 ILE A CA 1
ATOM 742 C C . ILE A 1 97 ? -16.041 1.425 1.789 1.00 91.06 97 ILE A C 1
ATOM 744 O O . ILE A 1 97 ? -17.170 1.186 2.211 1.00 91.06 97 ILE A O 1
ATOM 748 N N . ILE A 1 98 ? -15.027 1.709 2.607 1.00 92.25 98 ILE A N 1
ATOM 749 C CA . ILE A 1 98 ? -15.113 1.675 4.070 1.00 92.25 98 ILE A CA 1
ATOM 750 C C . ILE A 1 98 ? -16.125 2.707 4.578 1.00 92.25 98 ILE A C 1
ATOM 752 O O . ILE A 1 98 ? -17.037 2.352 5.327 1.00 92.25 98 ILE A O 1
ATOM 756 N N . ALA A 1 99 ? -16.016 3.964 4.150 1.00 89.31 99 ALA A N 1
ATOM 757 C CA . ALA A 1 99 ? -16.900 5.037 4.599 1.00 89.31 99 ALA A CA 1
ATOM 758 C C . ALA A 1 99 ? -18.369 4.790 4.215 1.00 89.31 99 ALA A C 1
ATOM 760 O O . ALA A 1 99 ? -19.269 5.187 4.955 1.00 89.31 99 ALA A O 1
ATOM 761 N N . SER A 1 100 ? -18.617 4.116 3.087 1.00 88.94 100 SER A N 1
ATOM 762 C CA . SER A 1 100 ? -19.977 3.845 2.609 1.00 88.94 100 SER A CA 1
ATOM 763 C C . SER A 1 100 ? -20.598 2.594 3.229 1.00 88.94 100 SER A C 1
ATOM 765 O O . SER A 1 100 ? -21.806 2.564 3.442 1.00 88.94 100 SER A O 1
ATOM 767 N N . LEU A 1 101 ? -19.798 1.556 3.500 1.00 91.25 101 LEU A N 1
ATOM 768 C CA . LEU A 1 101 ? -20.322 0.225 3.821 1.00 91.25 101 LEU A CA 1
ATOM 769 C C . LEU A 1 101 ? -20.180 -0.176 5.290 1.00 91.25 101 LEU A C 1
ATOM 771 O O . LEU A 1 101 ? -20.905 -1.058 5.737 1.00 91.25 101 LEU A O 1
ATOM 775 N N . THR A 1 102 ? -19.320 0.475 6.078 1.00 88.56 102 THR A N 1
ATOM 776 C CA . THR A 1 102 ? -19.143 0.123 7.506 1.00 88.56 102 THR A CA 1
ATOM 777 C C . THR A 1 102 ? -20.362 0.398 8.389 1.00 88.56 102 THR A C 1
ATOM 779 O O . THR A 1 102 ? -20.406 -0.060 9.526 1.00 88.56 102 THR A O 1
ATOM 782 N N . THR A 1 103 ? -21.356 1.139 7.897 1.00 87.31 103 THR A N 1
ATOM 783 C CA . THR A 1 103 ? -22.624 1.386 8.604 1.00 87.31 103 THR A CA 1
ATOM 784 C C . THR A 1 103 ? -23.676 0.305 8.360 1.00 87.31 103 THR A C 1
ATOM 786 O O . THR A 1 103 ? -24.678 0.280 9.071 1.00 87.31 103 THR A O 1
ATOM 789 N N . VAL A 1 104 ? -23.470 -0.558 7.361 1.00 92.75 104 VAL A N 1
ATOM 790 C CA . VAL A 1 104 ? -24.457 -1.547 6.895 1.00 92.75 104 VAL A CA 1
ATOM 791 C C . VAL A 1 104 ? -23.905 -2.970 6.797 1.00 92.75 104 VAL A C 1
ATOM 793 O O . VAL A 1 104 ? -24.691 -3.911 6.783 1.00 92.75 104 VAL A O 1
ATOM 796 N N . LEU A 1 105 ? -22.582 -3.136 6.737 1.00 93.88 105 LEU A N 1
ATOM 797 C CA . LEU A 1 105 ? -21.889 -4.422 6.677 1.00 93.88 105 LEU A CA 1
ATOM 798 C C . LEU A 1 105 ? -20.888 -4.562 7.825 1.00 93.88 105 LEU A C 1
ATOM 800 O O . LEU A 1 105 ? -20.325 -3.578 8.313 1.00 93.88 105 LEU A O 1
ATOM 804 N N . ASP A 1 106 ? -20.607 -5.810 8.192 1.00 94.00 106 ASP A N 1
ATOM 805 C CA . ASP A 1 106 ? -19.594 -6.130 9.187 1.00 94.00 106 ASP A CA 1
ATOM 806 C C . ASP A 1 106 ? -18.176 -5.853 8.669 1.00 94.00 106 ASP A C 1
ATOM 808 O O . ASP A 1 106 ? -17.886 -5.890 7.469 1.00 94.00 106 ASP A O 1
ATOM 812 N N . LYS A 1 107 ? -17.239 -5.642 9.606 1.00 92.81 107 LYS A N 1
ATOM 813 C CA . LYS A 1 107 ? -15.815 -5.377 9.321 1.00 92.81 107 LYS A CA 1
ATOM 814 C C . LYS A 1 107 ? -15.237 -6.333 8.274 1.00 92.81 107 LYS A C 1
ATOM 816 O O . LYS A 1 107 ? -14.532 -5.888 7.375 1.00 92.81 107 LYS A O 1
ATOM 821 N N . ASN A 1 108 ? -15.474 -7.638 8.410 1.00 94.25 108 ASN A N 1
ATOM 822 C CA . ASN A 1 108 ? -14.845 -8.627 7.533 1.00 94.25 108 ASN A CA 1
ATOM 823 C C . ASN A 1 108 ? -15.370 -8.547 6.094 1.00 94.25 108 ASN A C 1
ATOM 825 O O . ASN A 1 108 ? -14.569 -8.680 5.171 1.00 94.25 108 ASN A O 1
ATOM 829 N N . ASP A 1 109 ? -16.657 -8.259 5.909 1.00 96.19 109 ASP A N 1
ATOM 830 C CA . ASP A 1 109 ? -17.271 -8.137 4.585 1.00 96.19 109 ASP A CA 1
ATOM 831 C C . ASP 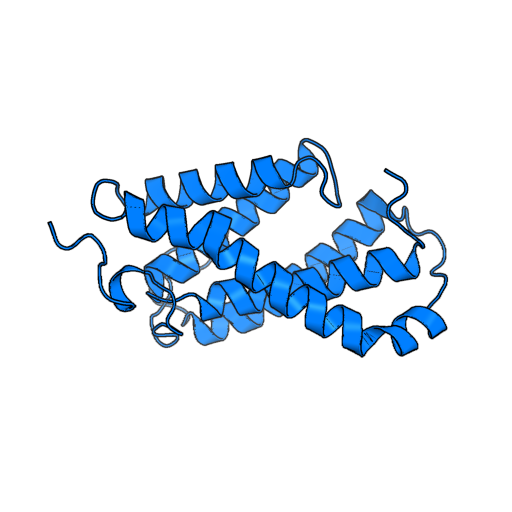A 1 109 ? -16.778 -6.880 3.870 1.00 96.19 109 ASP A C 1
ATOM 833 O O . ASP A 1 109 ? -16.391 -6.936 2.704 1.00 96.19 109 ASP A O 1
ATOM 837 N N . VAL A 1 110 ? -16.682 -5.755 4.588 1.00 95.69 110 VAL A N 1
ATOM 838 C CA . VAL A 1 110 ? -16.110 -4.513 4.045 1.00 95.69 110 VAL A CA 1
ATOM 839 C C . VAL A 1 110 ? -14.653 -4.713 3.622 1.00 95.69 110 VAL A C 1
ATOM 841 O O . VAL A 1 110 ? -14.253 -4.272 2.544 1.00 95.69 110 VAL A O 1
ATOM 844 N N . VAL A 1 111 ? -13.853 -5.399 4.447 1.00 96.56 111 VAL A N 1
ATOM 845 C CA . VAL A 1 111 ? -12.455 -5.712 4.114 1.00 96.56 111 VAL A CA 1
ATOM 846 C C . VAL A 1 111 ? -12.370 -6.628 2.892 1.00 96.56 111 VAL A C 1
ATOM 848 O O . VAL A 1 111 ? -11.520 -6.403 2.032 1.00 96.56 111 VAL A O 1
ATOM 851 N N . LEU A 1 112 ? -13.234 -7.642 2.795 1.00 96.88 112 LEU A N 1
ATOM 852 C CA . LEU A 1 112 ? -13.260 -8.561 1.658 1.00 96.88 112 LEU A CA 1
ATOM 853 C C . LEU A 1 112 ? -13.649 -7.845 0.361 1.00 96.88 112 LEU A C 1
ATOM 855 O O . LEU A 1 112 ? -13.006 -8.054 -0.664 1.00 96.88 112 LEU A O 1
ATOM 859 N N . LEU A 1 113 ? -14.648 -6.962 0.400 1.00 96.44 113 LEU A N 1
ATOM 860 C CA . LEU A 1 113 ? -15.021 -6.151 -0.757 1.00 96.44 113 LEU A CA 1
ATOM 861 C C . LEU A 1 113 ? -13.863 -5.250 -1.190 1.00 96.44 113 LEU A C 1
ATOM 863 O O . LEU A 1 113 ? -13.495 -5.261 -2.362 1.00 96.44 113 LEU A O 1
ATOM 867 N N . GLY A 1 114 ? -13.234 -4.537 -0.251 1.00 96.19 114 GLY A N 1
ATOM 868 C CA . GLY A 1 114 ? -12.058 -3.716 -0.547 1.00 96.19 114 GLY A CA 1
ATOM 869 C C . GLY A 1 114 ? -10.912 -4.514 -1.175 1.00 96.19 114 GLY A C 1
ATOM 870 O O . GLY A 1 114 ? -10.314 -4.071 -2.153 1.00 96.19 114 GLY A O 1
ATOM 871 N N . ALA A 1 115 ? -10.665 -5.729 -0.680 1.00 97.75 115 ALA A N 1
ATOM 872 C CA . ALA A 1 115 ? -9.698 -6.659 -1.255 1.00 97.75 115 ALA A CA 1
ATOM 873 C C . ALA A 1 115 ? -10.037 -7.036 -2.705 1.00 97.75 115 ALA A C 1
ATOM 875 O O . ALA A 1 115 ? -9.168 -6.981 -3.571 1.00 97.75 115 ALA A O 1
ATOM 876 N N . ILE A 1 116 ? -11.296 -7.388 -2.981 1.00 97.62 116 ILE A N 1
ATOM 877 C CA . ILE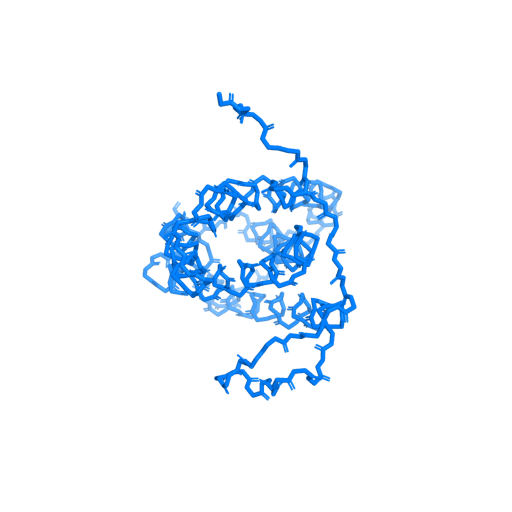 A 1 116 ? -11.748 -7.781 -4.322 1.00 97.62 116 ILE A CA 1
ATOM 878 C C . ILE A 1 116 ? -11.608 -6.615 -5.301 1.00 97.62 116 ILE A C 1
ATOM 880 O O . ILE A 1 116 ? -11.001 -6.785 -6.356 1.00 97.62 116 ILE A O 1
ATOM 884 N N . PHE A 1 117 ? -12.126 -5.432 -4.957 1.00 96.62 117 PHE A N 1
ATOM 885 C CA . PHE A 1 117 ? -12.061 -4.264 -5.840 1.00 96.62 117 PHE A CA 1
ATOM 886 C C . PHE A 1 117 ? -10.620 -3.863 -6.139 1.00 96.62 117 PHE A C 1
ATOM 888 O O . PHE A 1 117 ? -10.271 -3.647 -7.299 1.00 96.62 117 PHE A O 1
ATOM 895 N N . PHE A 1 118 ? -9.775 -3.816 -5.110 1.00 97.38 118 PHE A N 1
ATOM 896 C CA . PHE A 1 118 ? -8.371 -3.477 -5.279 1.00 97.38 118 PHE A CA 1
ATOM 897 C C . PHE A 1 118 ? -7.625 -4.537 -6.101 1.00 97.38 118 PHE A C 1
ATOM 899 O O . PHE A 1 118 ? -6.883 -4.189 -7.013 1.00 97.38 118 PHE A O 1
ATOM 906 N N . GLY A 1 119 ? -7.869 -5.827 -5.851 1.00 97.56 119 GLY A N 1
ATOM 907 C CA . GLY A 1 119 ? -7.289 -6.916 -6.635 1.00 97.56 119 GLY A CA 1
ATOM 908 C C . GLY A 1 119 ? -7.674 -6.844 -8.113 1.00 97.56 119 GLY A C 1
ATOM 909 O O . GLY A 1 119 ? -6.800 -6.837 -8.974 1.00 97.56 119 GLY A O 1
ATOM 910 N N . VAL A 1 120 ? -8.970 -6.739 -8.422 1.00 97.31 120 VAL A N 1
ATOM 911 C CA . VAL A 1 120 ? -9.468 -6.684 -9.810 1.00 97.31 120 VAL A CA 1
ATOM 912 C C . VAL A 1 120 ? -8.933 -5.461 -10.553 1.00 97.31 120 VAL A C 1
ATOM 914 O O . VAL A 1 120 ? -8.537 -5.584 -11.712 1.00 97.31 120 VAL A O 1
ATOM 917 N N . ALA A 1 121 ? -8.851 -4.305 -9.887 1.00 95.94 121 ALA A N 1
ATOM 918 C CA . ALA A 1 121 ? -8.266 -3.096 -10.467 1.00 95.94 121 ALA A CA 1
ATOM 919 C C . ALA A 1 121 ? -6.801 -3.286 -10.905 1.00 95.94 121 ALA A C 1
ATOM 921 O O . ALA A 1 121 ? -6.338 -2.608 -11.818 1.00 95.94 121 ALA A O 1
ATOM 922 N N . HIS A 1 122 ? -6.095 -4.249 -10.307 1.00 95.56 122 HIS A N 1
ATOM 923 C CA . HIS A 1 122 ? -4.698 -4.564 -10.594 1.00 95.56 122 HIS A CA 1
ATOM 924 C C . HIS A 1 122 ? -4.505 -5.717 -11.587 1.00 95.56 122 HIS A C 1
ATOM 926 O O . HIS A 1 122 ? -3.394 -6.229 -11.717 1.00 95.56 122 HIS A O 1
ATOM 932 N N . TYR A 1 123 ? -5.537 -6.115 -12.339 1.00 95.56 123 TYR A N 1
ATOM 933 C CA . TYR A 1 123 ? -5.384 -7.145 -13.375 1.00 95.56 123 TYR A CA 1
ATOM 934 C C . TYR A 1 123 ? -4.292 -6.801 -14.404 1.00 95.56 123 TYR A C 1
ATOM 936 O O . TYR A 1 123 ? -3.583 -7.686 -14.869 1.00 95.56 123 TYR A O 1
ATOM 944 N N . PHE A 1 124 ? -4.111 -5.520 -14.727 1.00 91.25 124 PHE A N 1
ATOM 945 C CA . PHE A 1 124 ? -3.053 -5.041 -15.630 1.00 91.25 124 PHE A CA 1
ATOM 946 C C . PHE A 1 124 ? -1.850 -4.442 -14.883 1.00 91.25 124 PHE A C 1
ATOM 948 O O . PHE A 1 124 ? -1.077 -3.681 -15.458 1.00 91.25 124 PHE A O 1
ATOM 955 N N . GLY A 1 125 ? -1.713 -4.752 -13.591 1.00 88.19 125 GLY A N 1
ATOM 956 C CA . GLY A 1 125 ? -0.584 -4.328 -12.771 1.00 88.19 125 GLY A CA 1
ATOM 957 C C . GLY A 1 125 ? 0.698 -5.111 -13.066 1.00 88.19 125 GLY A C 1
ATOM 958 O O . GLY A 1 125 ? 0.795 -5.856 -14.040 1.00 88.19 125 GLY A O 1
ATOM 959 N N . ALA A 1 126 ? 1.690 -4.951 -12.190 1.00 85.75 126 ALA A N 1
ATOM 960 C CA . ALA A 1 126 ? 2.964 -5.659 -12.258 1.00 85.75 126 ALA A CA 1
ATOM 961 C C . ALA A 1 126 ? 3.235 -6.391 -10.926 1.00 85.75 126 ALA A C 1
ATOM 963 O O . ALA A 1 126 ? 3.508 -5.723 -9.926 1.00 85.75 126 ALA A O 1
ATOM 964 N N . PRO A 1 127 ? 3.169 -7.738 -10.886 1.00 87.25 127 PRO A N 1
ATOM 965 C CA . PRO A 1 127 ? 2.795 -8.645 -11.978 1.00 87.25 127 PRO A CA 1
ATOM 966 C C . PRO A 1 127 ? 1.329 -8.498 -12.405 1.00 87.25 127 PRO A C 1
ATOM 968 O O . PRO A 1 127 ? 0.475 -8.137 -11.599 1.00 87.25 127 PRO A O 1
ATOM 971 N N . GLY A 1 128 ? 1.045 -8.809 -13.669 1.00 90.19 128 GLY A N 1
ATOM 972 C CA . GLY A 1 128 ? -0.305 -8.759 -14.228 1.00 90.19 128 GLY A CA 1
ATOM 973 C C . GLY A 1 128 ? -1.066 -10.084 -14.121 1.00 90.19 128 GLY A C 1
ATOM 974 O O . GLY A 1 128 ? -0.585 -11.086 -13.582 1.00 90.19 128 GLY A O 1
ATOM 975 N N . GLY A 1 129 ? -2.274 -10.091 -14.678 1.00 93.62 129 GLY A N 1
ATOM 976 C CA . GLY A 1 129 ? -3.160 -11.245 -14.767 1.00 93.62 129 GLY A CA 1
ATOM 977 C C . GLY A 1 129 ? -3.698 -11.726 -13.413 1.00 93.62 129 GLY A C 1
ATOM 978 O O . GLY A 1 129 ? -3.668 -10.999 -12.416 1.00 93.62 129 GLY A O 1
ATOM 979 N N . PRO A 1 130 ? -4.188 -12.979 -13.345 1.00 96.06 130 PRO A N 1
ATOM 980 C CA . PRO A 1 130 ? -4.762 -13.545 -12.124 1.00 96.06 130 PRO A CA 1
ATOM 981 C C . PRO A 1 130 ? -3.812 -13.533 -10.919 1.00 96.06 130 PRO A C 1
ATOM 983 O O . PRO A 1 130 ? -4.263 -13.347 -9.791 1.00 96.06 130 PRO A O 1
ATOM 986 N N . LEU A 1 131 ? -2.502 -13.698 -11.145 1.00 93.19 131 LEU A N 1
ATOM 987 C CA . LEU A 1 131 ? -1.503 -13.634 -10.076 1.00 93.19 131 LEU A CA 1
ATOM 988 C C . LEU A 1 131 ? -1.468 -12.238 -9.444 1.00 93.19 131 LEU A C 1
ATOM 990 O O . LEU A 1 131 ? -1.565 -12.125 -8.222 1.00 93.19 131 LEU A O 1
ATOM 994 N N . GLY A 1 132 ? -1.401 -11.193 -10.276 1.00 93.75 132 GLY A N 1
ATOM 995 C CA . GLY A 1 132 ? -1.490 -9.801 -9.835 1.00 93.75 132 GLY A CA 1
ATOM 996 C C . GLY A 1 132 ? -2.763 -9.527 -9.043 1.00 93.75 132 GLY A C 1
ATOM 997 O O . GLY A 1 132 ? -2.698 -8.989 -7.942 1.00 93.75 132 GLY A O 1
ATOM 998 N N . VAL A 1 133 ? -3.913 -10.000 -9.538 1.00 97.38 133 VAL A N 1
ATOM 999 C CA . VAL A 1 133 ? -5.206 -9.851 -8.848 1.00 97.38 133 VAL A CA 1
ATOM 1000 C C . VAL A 1 133 ? -5.184 -10.459 -7.448 1.00 97.38 133 VAL A C 1
ATOM 1002 O O . VAL A 1 133 ? -5.631 -9.820 -6.497 1.00 97.38 133 VAL A O 1
ATOM 1005 N N . VAL A 1 134 ? -4.664 -11.680 -7.298 1.00 97.12 134 VAL A N 1
ATOM 1006 C CA . VAL A 1 134 ? -4.605 -12.356 -5.994 1.00 97.12 134 VAL A CA 1
ATOM 1007 C C . VAL A 1 134 ? -3.634 -11.643 -5.054 1.00 97.12 134 VAL A C 1
ATOM 1009 O O . VAL A 1 134 ? -3.987 -11.374 -3.906 1.00 97.12 134 VAL A O 1
ATOM 1012 N N . MET A 1 135 ? -2.433 -11.298 -5.530 1.00 95.56 135 MET A N 1
ATOM 1013 C CA . MET A 1 135 ? -1.419 -10.613 -4.721 1.00 95.56 135 MET A CA 1
ATOM 1014 C C . MET A 1 135 ? -1.904 -9.240 -4.252 1.00 95.56 135 MET A C 1
ATOM 1016 O O . MET A 1 135 ? -1.870 -8.947 -3.053 1.00 95.56 135 MET A O 1
ATOM 1020 N N . SER A 1 136 ? -2.424 -8.429 -5.174 1.00 96.94 136 SER A N 1
ATOM 1021 C CA . SER A 1 136 ? -3.005 -7.131 -4.853 1.00 96.94 136 SER A CA 1
ATOM 1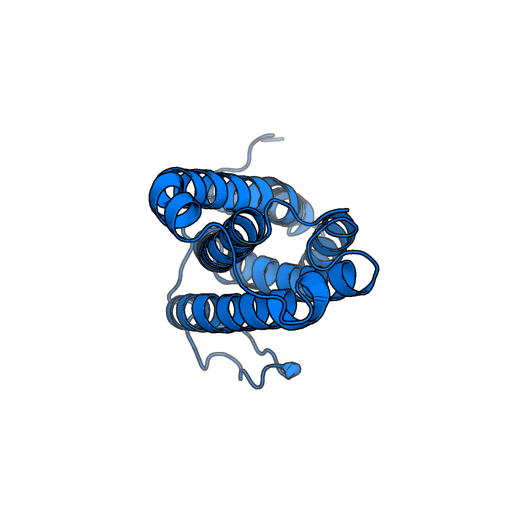022 C C . SER A 1 136 ? -4.232 -7.289 -3.968 1.00 96.94 136 SER A C 1
ATOM 1024 O O . SER A 1 136 ? -4.365 -6.548 -3.007 1.00 96.94 136 SER A O 1
ATOM 1026 N N . GLY A 1 137 ? -5.087 -8.290 -4.181 1.00 97.88 137 GLY A N 1
ATOM 1027 C CA . GLY A 1 137 ? -6.236 -8.543 -3.310 1.00 97.88 137 GLY A CA 1
ATOM 1028 C C . GLY A 1 137 ? -5.841 -8.832 -1.858 1.00 97.88 137 GLY A C 1
ATOM 1029 O O . GLY A 1 137 ? -6.403 -8.240 -0.936 1.00 97.88 137 GLY A O 1
ATOM 1030 N N . VAL A 1 138 ? -4.826 -9.674 -1.630 1.00 97.50 138 VAL A N 1
ATOM 1031 C CA . VAL A 1 138 ? -4.293 -9.954 -0.281 1.00 97.50 138 VAL A CA 1
ATOM 1032 C C . VAL A 1 138 ? -3.741 -8.687 0.374 1.00 97.50 138 VAL A C 1
ATOM 1034 O O . VAL A 1 138 ? -3.982 -8.436 1.558 1.00 97.50 138 VAL A O 1
ATOM 1037 N N . LEU A 1 139 ? -3.039 -7.855 -0.392 1.00 97.50 139 LEU A N 1
ATOM 1038 C CA . LEU A 1 139 ? -2.591 -6.555 0.084 1.00 97.50 139 LEU A CA 1
ATOM 1039 C C . LEU A 1 139 ? -3.779 -5.634 0.401 1.00 97.50 139 LEU A C 1
ATOM 1041 O O . LEU A 1 139 ? -3.839 -5.072 1.489 1.00 97.50 139 LEU A O 1
ATOM 1045 N N . GLY A 1 140 ? -4.748 -5.508 -0.504 1.00 97.75 140 GLY A N 1
ATOM 1046 C CA . GLY A 1 140 ? -5.946 -4.689 -0.338 1.00 97.75 140 GLY A CA 1
ATOM 1047 C C . GLY A 1 140 ? -6.728 -5.067 0.918 1.00 97.75 140 GLY A C 1
ATOM 1048 O O . GLY A 1 140 ? -7.106 -4.189 1.691 1.00 97.75 140 GLY A O 1
ATOM 1049 N N . TRP A 1 141 ? -6.860 -6.369 1.194 1.00 97.81 141 TRP A N 1
ATOM 1050 C CA . TRP A 1 141 ? -7.407 -6.894 2.448 1.00 97.81 141 TRP A CA 1
ATOM 1051 C C . TRP A 1 141 ? -6.665 -6.331 3.668 1.00 97.81 141 TRP A C 1
ATOM 1053 O O . TRP A 1 141 ? -7.272 -5.814 4.609 1.00 97.81 141 TRP A O 1
ATOM 1063 N N . TYR A 1 142 ? -5.334 -6.392 3.644 1.00 98.06 142 TYR A N 1
ATOM 1064 C CA . TYR A 1 142 ? -4.491 -5.942 4.745 1.00 98.06 142 TYR A CA 1
ATOM 1065 C C . TYR A 1 142 ? -4.582 -4.426 4.964 1.00 98.06 142 TYR A C 1
ATOM 1067 O O . TYR A 1 142 ? -4.758 -3.954 6.092 1.00 98.06 142 TYR A O 1
ATOM 1075 N N . LEU A 1 143 ? -4.534 -3.664 3.871 1.00 97.94 143 LEU A N 1
ATOM 1076 C CA . LEU A 1 143 ? -4.645 -2.212 3.870 1.00 97.94 143 LEU A CA 1
ATOM 1077 C C . LEU A 1 143 ? -6.020 -1.753 4.377 1.00 97.94 143 LEU A C 1
ATOM 1079 O O . LEU A 1 143 ? -6.079 -0.911 5.275 1.00 97.94 143 LEU A O 1
ATOM 1083 N N . CYS A 1 144 ? -7.116 -2.348 3.894 1.00 96.94 144 CYS A N 1
ATOM 1084 C CA . CYS A 1 144 ? -8.470 -2.059 4.376 1.00 96.94 144 CYS A CA 1
ATOM 1085 C C . CYS A 1 144 ? -8.617 -2.340 5.870 1.00 96.94 144 CYS A C 1
ATOM 1087 O O . CYS A 1 144 ? -9.177 -1.525 6.607 1.00 96.94 144 CYS A O 1
ATOM 1089 N N . ARG A 1 145 ? -8.082 -3.472 6.341 1.00 96.19 145 ARG A N 1
ATOM 1090 C CA . ARG A 1 145 ? -8.105 -3.813 7.765 1.00 96.19 145 ARG A CA 1
ATOM 1091 C C . ARG A 1 145 ? -7.347 -2.781 8.601 1.00 96.19 145 ARG A C 1
ATOM 1093 O O . ARG A 1 145 ? -7.864 -2.372 9.639 1.00 96.19 145 ARG A O 1
ATOM 1100 N N . SER A 1 146 ? -6.186 -2.316 8.133 1.00 97.19 146 SER A N 1
ATOM 1101 C CA . SER A 1 146 ? -5.432 -1.258 8.817 1.00 97.19 146 SER A CA 1
ATOM 1102 C C . SER A 1 146 ? -6.258 0.018 8.984 1.00 97.19 146 SER A C 1
ATOM 1104 O O . SER A 1 146 ? -6.270 0.598 10.070 1.00 97.19 146 SER A O 1
ATOM 1106 N N . MET A 1 147 ? -7.022 0.407 7.957 1.00 96.88 147 MET A N 1
ATOM 1107 C CA . MET A 1 147 ? -7.843 1.615 8.004 1.00 96.88 147 MET A CA 1
ATOM 1108 C C . MET A 1 147 ? -9.008 1.492 8.978 1.00 96.88 147 MET A C 1
ATOM 1110 O O . MET A 1 147 ? -9.237 2.400 9.772 1.00 96.88 147 MET A O 1
ATOM 1114 N N . ILE A 1 148 ? -9.719 0.362 8.958 1.00 95.44 148 ILE A N 1
ATOM 1115 C CA . ILE A 1 148 ? -10.849 0.130 9.866 1.00 95.44 148 ILE A CA 1
ATOM 1116 C C . ILE A 1 148 ? -10.383 0.102 11.325 1.00 95.44 148 ILE A C 1
ATOM 1118 O O . ILE A 1 148 ? -11.006 0.727 12.181 1.00 95.44 148 ILE A O 1
ATOM 1122 N N . GLU A 1 149 ? -9.290 -0.605 11.619 1.00 95.56 149 GLU A N 1
ATOM 1123 C CA . GLU A 1 149 ? -8.823 -0.782 12.997 1.00 95.56 149 GLU A CA 1
ATOM 1124 C C . GLU A 1 149 ? -8.197 0.491 13.579 1.00 95.56 149 GLU A C 1
ATOM 1126 O O . GLU A 1 149 ? -8.423 0.799 14.747 1.00 95.56 149 GLU A O 1
ATOM 1131 N N . THR A 1 150 ? -7.460 1.261 12.772 1.00 95.88 150 THR A N 1
ATOM 1132 C CA . THR A 1 150 ? -6.877 2.548 13.202 1.00 95.88 150 THR A CA 1
ATOM 1133 C C . THR A 1 150 ? -7.839 3.725 13.081 1.00 95.88 150 THR A C 1
ATOM 1135 O O . THR A 1 150 ? -7.567 4.791 13.627 1.00 95.88 150 THR A O 1
ATOM 1138 N N . LYS A 1 151 ? -8.958 3.561 12.369 1.00 94.50 151 LYS A N 1
ATOM 1139 C CA . LYS A 1 151 ? -9.850 4.653 11.955 1.00 94.50 151 LYS A CA 1
ATOM 1140 C C . LYS A 1 151 ? -9.132 5.763 11.173 1.00 94.50 151 LYS A C 1
ATOM 1142 O O . LYS A 1 151 ? -9.429 6.943 11.349 1.00 94.50 151 LYS A O 1
ATOM 1147 N N . GLY A 1 152 ? -8.177 5.398 10.319 1.00 94.62 152 GLY A N 1
ATOM 1148 C CA . GLY A 1 152 ? -7.438 6.367 9.513 1.00 94.62 152 GLY A CA 1
ATOM 1149 C C . GLY A 1 152 ? -6.678 5.770 8.338 1.00 94.62 152 GLY A C 1
ATOM 1150 O O . GLY A 1 152 ? -6.465 4.567 8.245 1.00 94.62 152 GLY A O 1
ATOM 1151 N N . LEU A 1 153 ? -6.255 6.636 7.424 1.00 95.69 153 LEU A N 1
ATOM 1152 C CA . LEU A 1 153 ? -5.637 6.257 6.157 1.00 95.69 153 LEU A CA 1
ATOM 1153 C C . LEU A 1 153 ? -4.132 5.984 6.278 1.00 95.69 153 LEU A C 1
ATOM 1155 O O . LEU A 1 153 ? -3.576 5.240 5.474 1.00 95.69 153 LEU A O 1
ATOM 1159 N N . PHE A 1 154 ? -3.456 6.569 7.269 1.00 96.56 154 PHE A N 1
ATOM 1160 C CA . PHE A 1 154 ? -1.995 6.685 7.264 1.00 96.56 154 PHE A CA 1
ATOM 1161 C C . PHE A 1 154 ? -1.252 5.347 7.218 1.00 96.56 154 PHE A C 1
ATOM 1163 O O . PHE A 1 154 ? -0.309 5.214 6.445 1.00 96.56 154 PHE A O 1
ATOM 1170 N N . ALA A 1 155 ? -1.668 4.348 8.006 1.00 97.50 155 ALA A N 1
ATOM 1171 C CA . ALA A 1 155 ? -1.022 3.033 7.993 1.00 97.50 155 ALA A CA 1
ATOM 1172 C C . ALA A 1 155 ? -1.121 2.377 6.606 1.00 97.50 155 ALA A C 1
ATOM 1174 O O . ALA A 1 155 ? -0.116 1.916 6.067 1.00 97.50 155 ALA A O 1
ATOM 1175 N N . SER A 1 156 ? -2.318 2.403 6.009 1.00 97.56 156 SER A N 1
ATOM 1176 C CA . SER A 1 156 ? -2.541 1.900 4.654 1.00 97.56 156 SER A CA 1
ATOM 1177 C C . SER A 1 156 ? -1.724 2.672 3.622 1.00 97.56 156 SER A C 1
ATOM 1179 O O . SER A 1 156 ? -1.137 2.060 2.733 1.00 97.56 156 SER A O 1
ATOM 1181 N N . TRP A 1 157 ? -1.710 3.999 3.722 1.00 98.25 157 TRP A N 1
ATOM 1182 C CA . TRP A 1 157 ? -1.011 4.865 2.785 1.00 98.25 157 TRP A CA 1
ATOM 1183 C C . TRP A 1 157 ? 0.501 4.663 2.847 1.00 98.25 157 TRP A C 1
ATOM 1185 O O . TRP A 1 157 ? 1.109 4.477 1.807 1.00 98.25 157 TRP A O 1
ATOM 1195 N N . LEU A 1 158 ? 1.101 4.600 4.039 1.00 98.31 158 LEU A N 1
ATOM 1196 C CA . LEU A 1 158 ? 2.543 4.394 4.198 1.00 98.31 158 LEU A CA 1
ATOM 1197 C C . LEU A 1 158 ? 3.016 3.071 3.579 1.00 98.31 158 LEU A C 1
ATOM 1199 O O . LEU A 1 158 ? 4.041 3.041 2.900 1.00 98.31 158 LEU A O 1
ATOM 1203 N N . ILE A 1 159 ? 2.275 1.982 3.819 1.00 98.44 159 ILE A N 1
ATOM 1204 C CA . ILE A 1 159 ? 2.602 0.663 3.260 1.00 98.44 159 ILE A CA 1
ATOM 1205 C C . ILE A 1 159 ? 2.538 0.712 1.732 1.00 98.44 159 ILE A C 1
ATOM 1207 O O . ILE A 1 159 ? 3.469 0.264 1.067 1.00 98.44 159 ILE A O 1
ATOM 1211 N N . HIS A 1 160 ? 1.457 1.275 1.190 1.00 98.25 160 HIS A N 1
ATOM 1212 C CA . HIS A 1 160 ? 1.241 1.343 -0.251 1.00 98.25 160 HIS A CA 1
ATOM 1213 C C . HIS A 1 160 ? 2.226 2.296 -0.941 1.00 98.25 160 HIS A C 1
ATOM 1215 O O . HIS A 1 160 ? 2.769 1.976 -1.986 1.00 98.25 160 HIS A O 1
ATOM 1221 N N . PHE A 1 161 ? 2.535 3.430 -0.314 1.00 98.56 161 PHE A N 1
ATOM 1222 C CA . PHE A 1 161 ? 3.510 4.398 -0.803 1.00 98.56 161 PHE A CA 1
ATOM 1223 C C . PHE A 1 161 ? 4.887 3.768 -1.025 1.00 98.56 161 PHE A C 1
ATOM 12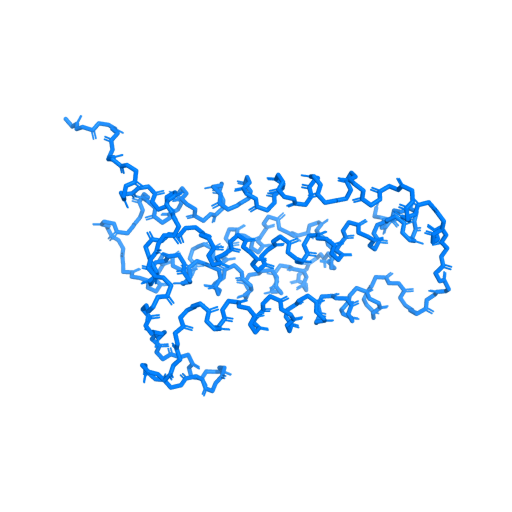25 O O . PHE A 1 161 ? 5.458 3.925 -2.101 1.00 98.56 161 PHE A O 1
ATOM 1232 N N . LEU A 1 162 ? 5.428 3.036 -0.041 1.00 98.31 162 LEU A N 1
ATOM 1233 C CA . LEU A 1 162 ? 6.742 2.402 -0.214 1.00 98.31 162 LEU A CA 1
ATOM 1234 C C . LEU A 1 162 ? 6.723 1.313 -1.290 1.00 98.31 162 LEU A C 1
ATOM 1236 O O . LEU A 1 162 ? 7.704 1.160 -2.018 1.00 98.31 162 LEU A O 1
ATOM 1240 N N . GLN A 1 163 ? 5.605 0.606 -1.439 1.00 96.81 163 GLN A N 1
ATOM 1241 C CA . GLN A 1 163 ? 5.431 -0.335 -2.535 1.00 96.81 163 GLN A CA 1
ATOM 1242 C C . GLN A 1 163 ? 5.419 0.370 -3.899 1.00 96.81 163 GLN A C 1
ATOM 1244 O O . GLN A 1 163 ? 6.107 -0.084 -4.813 1.00 96.81 163 GLN A O 1
ATOM 1249 N N . ASP A 1 164 ? 4.712 1.492 -4.036 1.00 97.38 164 ASP A N 1
ATOM 1250 C CA . ASP A 1 164 ? 4.674 2.275 -5.276 1.00 97.38 164 ASP A CA 1
ATOM 1251 C C . ASP A 1 164 ? 6.056 2.825 -5.634 1.00 97.38 164 ASP A C 1
ATOM 1253 O O . ASP A 1 164 ? 6.439 2.822 -6.803 1.00 97.38 164 ASP A O 1
ATOM 1257 N N . VAL A 1 165 ? 6.863 3.214 -4.638 1.00 97.75 165 VAL A N 1
ATOM 1258 C CA . VAL A 1 165 ? 8.267 3.588 -4.868 1.00 97.75 165 VAL A CA 1
ATOM 1259 C C . VAL A 1 165 ? 9.036 2.432 -5.510 1.00 97.75 165 VAL A C 1
ATOM 1261 O O . VAL A 1 165 ? 9.791 2.661 -6.457 1.00 97.75 165 VAL A O 1
ATOM 1264 N N . VAL A 1 166 ? 8.835 1.193 -5.050 1.00 95.38 166 VAL A N 1
ATOM 1265 C CA . VAL A 1 166 ? 9.466 0.004 -5.648 1.00 95.38 166 VAL A CA 1
ATOM 1266 C C . VAL A 1 166 ? 8.970 -0.233 -7.073 1.00 95.38 166 VAL A C 1
ATOM 1268 O O . VAL A 1 166 ? 9.791 -0.413 -7.973 1.00 95.38 166 VAL A O 1
ATOM 1271 N N . ILE A 1 167 ? 7.654 -0.212 -7.299 1.00 93.62 167 ILE A N 1
ATOM 1272 C CA . ILE A 1 167 ? 7.062 -0.469 -8.619 1.00 93.62 167 ILE A CA 1
ATOM 1273 C C . ILE A 1 167 ? 7.505 0.586 -9.633 1.00 93.62 167 ILE A C 1
ATOM 1275 O O . ILE A 1 167 ? 7.996 0.234 -10.703 1.00 93.62 167 ILE A O 1
ATOM 1279 N N . PHE A 1 168 ? 7.409 1.871 -9.299 1.00 94.62 168 PHE A N 1
ATOM 1280 C CA . PHE A 1 168 ? 7.790 2.955 -10.208 1.00 94.62 168 PHE A CA 1
ATOM 1281 C C . PHE A 1 168 ? 9.297 2.986 -10.463 1.00 94.62 168 PHE A C 1
ATOM 1283 O O . PHE A 1 168 ? 9.721 3.241 -11.591 1.00 94.62 168 PHE A O 1
ATOM 1290 N N . SER A 1 169 ? 10.115 2.639 -9.465 1.00 93.31 169 SER A N 1
ATOM 1291 C CA . SER A 1 169 ? 11.551 2.439 -9.686 1.00 93.31 169 SER A CA 1
ATOM 1292 C C . SER A 1 169 ? 11.805 1.292 -10.666 1.00 93.31 169 SER A C 1
ATOM 1294 O O . SER A 1 169 ? 12.602 1.437 -11.591 1.00 93.31 169 SER A O 1
ATOM 1296 N N . ALA A 1 170 ? 11.098 0.167 -10.512 1.00 89.31 170 ALA A N 1
ATOM 1297 C CA . ALA A 1 170 ? 11.231 -0.980 -11.404 1.00 89.31 170 ALA A CA 1
ATOM 1298 C C . ALA A 1 170 ? 10.824 -0.647 -12.849 1.00 89.31 170 ALA A C 1
ATOM 1300 O O . ALA A 1 170 ? 11.541 -1.031 -13.769 1.00 89.31 170 ALA A O 1
ATOM 1301 N N . VAL A 1 171 ? 9.751 0.129 -13.060 1.00 88.12 171 VAL A N 1
ATOM 1302 C CA . VAL A 1 171 ? 9.361 0.620 -14.398 1.00 88.12 171 VAL A CA 1
ATOM 1303 C C . VAL A 1 171 ? 10.533 1.325 -15.081 1.00 88.12 171 VAL A C 1
ATOM 1305 O O . VAL A 1 171 ? 10.850 1.024 -16.231 1.00 88.12 171 VAL A O 1
ATOM 1308 N N . ILE A 1 172 ? 11.198 2.248 -14.382 1.00 89.19 172 ILE A N 1
ATOM 1309 C CA . ILE A 1 172 ? 12.293 3.045 -14.954 1.00 89.19 172 ILE A CA 1
ATOM 1310 C C . ILE A 1 172 ? 13.508 2.168 -15.268 1.00 89.19 172 ILE A C 1
ATOM 1312 O O . ILE A 1 172 ? 14.073 2.261 -16.363 1.00 89.19 172 ILE A O 1
ATOM 1316 N N . LEU A 1 173 ? 13.886 1.287 -14.338 1.00 87.19 173 LEU A N 1
ATOM 1317 C CA . LEU A 1 173 ? 15.028 0.383 -14.509 1.00 87.19 173 LEU A CA 1
ATOM 1318 C C . LEU A 1 173 ? 14.864 -0.570 -15.702 1.00 87.19 173 LEU A C 1
ATOM 1320 O O . LEU A 1 173 ? 15.852 -0.987 -16.309 1.00 87.19 173 LEU A O 1
ATOM 1324 N N . LEU A 1 174 ? 13.621 -0.900 -16.052 1.00 79.81 174 LEU A N 1
ATOM 1325 C CA . LEU A 1 174 ? 13.293 -1.803 -17.155 1.00 79.81 174 LEU A CA 1
ATOM 1326 C C . LEU A 1 174 ? 12.972 -1.068 -18.462 1.00 79.81 174 LEU A C 1
ATOM 1328 O O . LEU A 1 174 ? 12.945 -1.692 -19.519 1.00 79.81 174 LEU A O 1
ATOM 1332 N N . GLY A 1 175 ? 12.782 0.256 -18.418 1.00 74.00 175 GLY A N 1
ATOM 1333 C CA . GLY A 1 175 ? 12.339 1.042 -19.573 1.00 74.00 175 GLY A CA 1
ATOM 1334 C C . GLY A 1 175 ? 10.858 0.832 -19.917 1.00 74.00 175 GLY A C 1
ATOM 1335 O O . GLY A 1 175 ? 10.473 0.991 -21.072 1.00 74.00 175 GLY A O 1
ATOM 1336 N N . GLY A 1 176 ? 10.040 0.474 -18.923 1.00 71.12 176 GLY A N 1
ATOM 1337 C CA . GLY A 1 176 ? 8.651 0.039 -19.074 1.00 71.12 176 GLY A CA 1
ATOM 1338 C C . GLY A 1 176 ? 8.468 -1.445 -18.744 1.00 71.12 176 GLY A C 1
ATOM 1339 O O . GLY A 1 176 ? 9.421 -2.216 -18.755 1.00 71.12 176 GLY A O 1
ATOM 1340 N N . PHE A 1 177 ? 7.232 -1.859 -18.450 1.00 61.53 177 PHE A N 1
ATOM 1341 C CA . PHE A 1 177 ? 6.910 -3.273 -18.203 1.00 61.53 177 PHE A CA 1
ATOM 1342 C C . PHE A 1 177 ? 6.605 -4.079 -19.475 1.00 61.53 177 PHE A C 1
ATOM 1344 O O . PHE A 1 177 ? 6.326 -5.267 -19.372 1.00 61.53 177 PHE A O 1
ATOM 1351 N N . GLY A 1 178 ? 6.686 -3.463 -20.663 1.00 54.81 178 GLY A N 1
ATOM 1352 C CA . GLY A 1 178 ? 6.537 -4.161 -21.948 1.00 54.81 178 GLY A CA 1
ATOM 1353 C C . GLY A 1 178 ? 5.224 -4.938 -22.115 1.00 54.81 178 GLY A C 1
ATOM 1354 O O . GLY A 1 178 ? 5.207 -5.909 -22.868 1.00 54.81 178 GLY A O 1
ATOM 1355 N N . ILE A 1 179 ? 4.175 -4.539 -21.386 1.00 47.91 179 ILE A N 1
ATOM 1356 C CA . ILE A 1 179 ? 2.798 -5.027 -21.545 1.00 47.91 179 ILE A CA 1
ATOM 1357 C C . ILE A 1 179 ? 2.159 -4.490 -22.822 1.00 47.91 179 ILE A C 1
ATOM 1359 O O . ILE A 1 179 ? 2.431 -3.317 -23.168 1.00 47.91 179 ILE A O 1
#

Secondary structure (DSSP, 8-state):
--SS--TTTTT-S---TTSBPPPBGGGTB-TTSSBHHHHHHHHHHHHHHHHHHHHIIIIITTPPP--HHHHHHHHHHHHHHHHHHHHHHHIIIIIHHHHHHTTTS-HHHHHHHHHHHHHHHTTTSSS-HHHHHHHHHHHHHHHHHHHHHHTSSHHHHHHHHHHHHHHHHHHHHHTS---

Radius of gyration: 16.87 Å; chains: 1; bounding box: 51×32×43 Å

Sequence (179 aa):
LPIFGGFEKSFMLMGDLKVKADRMGWLGIGHQKISWGKLAVISAILISMGTFLGTVVTVTGFTFVRNIDVLLSLMPFVLILALGNSLFEGILYRNTIIASLTTVLDKNDVVLLGAIFFGVAHYFGAPGGPLGVVMSGVLGWYLCRSMIETKGLFASWLIHFLQDVVIFSAVILLGGFGI

pLDDT: mean 89.83, std 12.35, range [38.09, 98.56]